Protein AF-A0A921B814-F1 (afdb_monomer)

Radius of gyration: 17.65 Å; Cα contacts (8 Å, |Δi|>4): 161; chains: 1; bounding box: 32×60×40 Å

Secondary structure (DSSP, 8-state):
-EETTEE---SS--------SPPSEEEEEEEE----SSSSPEEEEEEEEE-SSS-EEEEEEEEEE-STT-EEEEEEEEE-TT--EEEEE-----SHHHHTT----------

Sequence (111 aa):
MNVNGATISNPINQETITIRALQSGEYVVNLLHYQANYDKPLTVDVKVEKLNPEVELVYYGSHELKGVGDEKTAVRFSVDSKKNISDVNQIQKRLLTKALGRNSLIENKSD

Foldseek 3Di:
DDDPNDDDDDPVPDDDDDDPPDDFFKDWDKDAPAADPDQQWDKDWDWDWDPPPHTDTPDTDIDTARGHGGMFTPWMWGQHRVRDIDPTDRPDDDPPCVVVVNDPPDDPDDD

Solvent-accessible surface area (backbone atoms only — not comparable to full-atom values): 7401 Å² total; per-residue (Å²): 93,78,61,95,88,42,83,47,79,67,91,76,81,77,86,86,86,83,83,74,84,82,65,59,45,80,48,72,47,67,46,67,37,78,76,60,96,59,93,63,65,45,78,45,79,48,77,42,71,45,67,76,96,54,81,41,83,76,45,76,49,79,42,79,39,76,40,64,70,35,72,45,36,69,38,28,31,36,28,41,91,87,68,50,78,45,74,77,40,57,74,75,65,82,57,64,47,60,76,69,70,47,73,86,79,78,86,90,74,87,129

pLDDT: mean 83.92, std 17.03, range [38.66, 98.38]

Structure (mmCIF, N/CA/C/O backbone):
data_AF-A0A921B814-F1
#
_entry.id   AF-A0A921B814-F1
#
loop_
_atom_site.group_PDB
_atom_site.id
_atom_site.type_symbol
_atom_site.label_atom_id
_atom_site.label_alt_id
_atom_site.label_comp_id
_atom_site.label_asym_id
_atom_site.label_entity_id
_atom_site.label_seq_id
_atom_site.pdbx_PDB_ins_code
_atom_site.Cartn_x
_atom_site.Cartn_y
_atom_site.Cartn_z
_atom_site.occupancy
_atom_site.B_iso_or_equiv
_atom_site.auth_seq_id
_atom_site.auth_comp_id
_atom_site.auth_asym_id
_atom_site.auth_atom_id
_atom_site.pdbx_PDB_model_num
ATOM 1 N N . MET A 1 1 ? 7.721 15.249 -18.303 1.00 53.81 1 MET A N 1
ATOM 2 C CA . MET A 1 1 ? 6.559 16.152 -18.491 1.00 53.81 1 MET A CA 1
ATOM 3 C C . MET A 1 1 ? 6.975 17.263 -19.445 1.00 53.81 1 MET A C 1
ATOM 5 O O . MET A 1 1 ? 8.153 17.600 -19.453 1.00 53.81 1 MET A O 1
ATOM 9 N N . ASN A 1 2 ? 6.068 17.778 -20.277 1.00 50.53 2 ASN A N 1
ATOM 10 C CA . ASN A 1 2 ? 6.387 18.851 -21.222 1.00 50.53 2 ASN A CA 1
ATOM 11 C C . ASN A 1 2 ? 5.787 20.158 -20.691 1.00 50.53 2 ASN A C 1
ATOM 13 O O . ASN A 1 2 ? 4.570 20.263 -20.557 1.00 50.53 2 ASN A O 1
ATOM 17 N N . VAL A 1 3 ? 6.642 21.113 -20.332 1.00 61.00 3 VAL A N 1
ATOM 18 C CA . VAL A 1 3 ? 6.237 22.463 -19.923 1.00 61.00 3 VAL A CA 1
ATOM 19 C C . VAL A 1 3 ? 6.973 23.410 -20.857 1.00 61.00 3 VAL A C 1
ATOM 21 O O . VAL A 1 3 ? 8.201 23.416 -20.888 1.00 61.00 3 VAL A O 1
ATOM 24 N N . ASN A 1 4 ? 6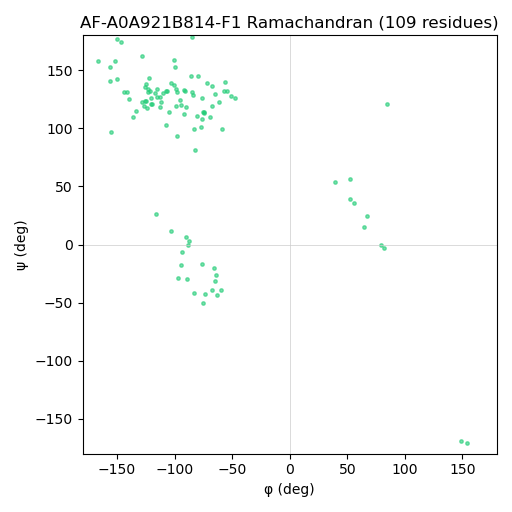.229 24.172 -21.658 1.00 63.34 4 ASN A N 1
ATOM 25 C CA . ASN A 1 4 ? 6.774 25.151 -22.605 1.00 63.34 4 ASN A CA 1
ATOM 26 C C . ASN A 1 4 ? 7.796 24.582 -23.620 1.00 63.34 4 ASN A C 1
ATOM 28 O O . ASN A 1 4 ? 8.756 25.259 -23.971 1.00 63.34 4 ASN A O 1
ATOM 32 N N . GLY A 1 5 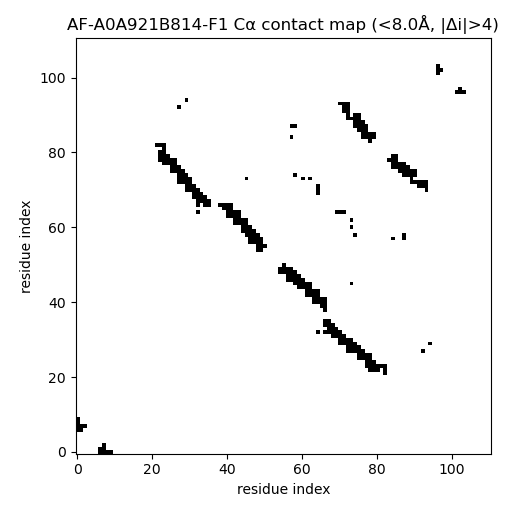? 7.615 23.342 -24.093 1.00 73.75 5 GLY A N 1
ATOM 33 C CA . GLY A 1 5 ? 8.469 22.736 -25.127 1.00 73.75 5 GLY A CA 1
ATOM 34 C C . GLY A 1 5 ? 9.783 22.133 -24.615 1.00 73.75 5 GLY A C 1
ATOM 35 O O . GLY A 1 5 ? 10.511 21.515 -25.391 1.00 73.75 5 GLY A O 1
ATOM 36 N N . ALA A 1 6 ? 10.076 22.259 -23.317 1.00 68.44 6 ALA A N 1
ATOM 37 C CA . ALA A 1 6 ? 11.215 21.617 -22.677 1.00 68.44 6 ALA A CA 1
ATOM 38 C C . ALA A 1 6 ? 10.781 20.319 -21.980 1.00 68.44 6 ALA A C 1
ATOM 40 O O . ALA A 1 6 ? 9.817 20.284 -21.205 1.00 68.44 6 ALA A O 1
ATOM 41 N N . THR A 1 7 ? 11.523 19.239 -22.233 1.00 64.06 7 THR A N 1
ATOM 42 C CA . THR A 1 7 ? 11.327 17.973 -21.521 1.00 64.06 7 THR A CA 1
ATOM 43 C C . THR A 1 7 ? 11.957 18.095 -20.141 1.00 64.06 7 THR A C 1
ATOM 45 O O . THR A 1 7 ? 13.171 17.985 -19.992 1.00 64.06 7 THR A O 1
ATOM 48 N N . ILE A 1 8 ? 11.127 18.328 -19.126 1.00 68.38 8 ILE A N 1
ATOM 49 C CA . ILE A 1 8 ? 11.567 18.337 -17.732 1.00 68.38 8 ILE A CA 1
ATOM 50 C C . ILE A 1 8 ? 11.423 16.911 -17.192 1.00 68.38 8 ILE A C 1
ATOM 52 O O . ILE A 1 8 ? 10.320 16.340 -17.169 1.00 68.38 8 ILE A O 1
ATOM 56 N N . SER A 1 9 ? 12.555 16.330 -16.791 1.00 67.38 9 SER A N 1
ATOM 57 C CA . SER A 1 9 ? 12.598 15.089 -16.017 1.00 67.38 9 SER A CA 1
ATOM 58 C C . SER A 1 9 ? 12.233 15.409 -14.571 1.00 67.38 9 SER A C 1
ATOM 60 O O . SER A 1 9 ? 12.822 16.315 -13.985 1.00 67.38 9 SER A O 1
ATOM 62 N N . ASN A 1 10 ? 11.243 14.714 -14.005 1.00 67.56 10 ASN A N 1
ATOM 63 C CA . ASN A 1 10 ? 10.898 14.872 -12.594 1.00 67.56 10 ASN A CA 1
ATOM 64 C C . ASN A 1 10 ? 11.890 14.052 -11.760 1.00 67.56 10 ASN A C 1
ATOM 66 O O . ASN A 1 10 ? 11.805 12.824 -11.804 1.00 67.56 10 ASN A O 1
ATOM 70 N N . PRO A 1 11 ? 12.793 14.684 -10.992 1.00 69.25 11 PRO A N 1
ATOM 71 C CA . PRO A 1 11 ? 13.803 13.953 -10.236 1.00 69.25 11 PRO A CA 1
ATOM 72 C C . PRO A 1 11 ? 13.210 13.075 -9.125 1.00 69.25 11 PRO A C 1
ATOM 74 O O . PRO A 1 11 ? 13.875 12.146 -8.685 1.00 69.25 11 PRO A O 1
ATOM 77 N N . ILE A 1 12 ? 11.979 13.350 -8.674 1.00 77.50 12 ILE A N 1
ATOM 78 C CA . ILE A 1 12 ? 11.364 12.658 -7.532 1.00 77.50 12 ILE A CA 1
ATOM 79 C C . ILE A 1 12 ? 10.592 11.399 -7.973 1.00 77.50 12 ILE A C 1
ATOM 81 O O . ILE A 1 12 ? 10.517 10.448 -7.209 1.00 77.50 12 ILE A O 1
ATOM 85 N N . ASN A 1 13 ? 10.038 11.380 -9.197 1.00 84.56 13 ASN A N 1
ATOM 86 C CA . ASN A 1 13 ? 9.222 10.279 -9.748 1.00 84.56 13 ASN A CA 1
ATOM 87 C C . ASN A 1 13 ? 8.262 9.632 -8.718 1.00 84.56 13 ASN A C 1
ATOM 89 O O . ASN A 1 13 ? 8.295 8.426 -8.490 1.00 84.56 13 ASN A O 1
ATOM 93 N N . GLN A 1 14 ? 7.433 10.457 -8.074 1.00 90.94 14 GLN A N 1
ATOM 94 C CA . GLN A 1 14 ? 6.550 10.063 -6.975 1.00 90.94 14 GLN A CA 1
ATOM 95 C C . GLN A 1 14 ? 5.088 10.378 -7.297 1.00 90.94 14 GLN A C 1
ATOM 97 O O . GLN A 1 14 ? 4.781 11.435 -7.853 1.00 90.94 14 GLN A O 1
ATOM 102 N N . GLU A 1 15 ? 4.193 9.490 -6.866 1.00 90.94 15 GLU A N 1
ATOM 103 C CA . GLU A 1 15 ? 2.750 9.713 -6.824 1.00 90.94 15 GLU A CA 1
ATOM 104 C C . GLU A 1 15 ? 2.263 9.664 -5.371 1.00 90.94 15 GLU A C 1
ATOM 106 O O . GLU A 1 15 ? 2.587 8.740 -4.625 1.00 90.94 15 GLU A O 1
ATOM 111 N N . THR A 1 16 ? 1.488 10.671 -4.963 1.00 93.12 16 THR A N 1
ATOM 112 C CA . THR A 1 16 ? 0.925 10.768 -3.610 1.00 93.12 16 THR A CA 1
ATOM 113 C C . THR A 1 16 ? -0.593 10.784 -3.703 1.00 93.12 16 THR A C 1
ATOM 115 O O . THR A 1 16 ? -1.170 11.683 -4.314 1.00 93.12 16 THR A O 1
ATOM 118 N N . ILE A 1 17 ? -1.241 9.809 -3.064 1.00 94.31 17 ILE A N 1
ATOM 119 C CA . ILE A 1 17 ? -2.699 9.653 -3.056 1.00 94.31 17 ILE A CA 1
ATOM 120 C C . ILE A 1 17 ? -3.219 9.910 -1.642 1.00 94.31 17 ILE A C 1
ATOM 122 O O . ILE A 1 17 ? -2.787 9.268 -0.687 1.00 94.31 17 ILE A O 1
ATOM 126 N N . THR A 1 18 ? -4.195 10.810 -1.518 1.00 93.81 18 THR A N 1
ATOM 127 C CA . THR A 1 18 ? -4.853 11.116 -0.241 1.00 93.81 18 THR A CA 1
ATOM 128 C C . THR A 1 18 ? -6.305 10.658 -0.276 1.00 93.81 18 THR A C 1
ATOM 130 O O . THR A 1 18 ? -7.108 11.179 -1.050 1.00 93.81 18 THR A O 1
ATOM 133 N N . ILE A 1 19 ? -6.668 9.727 0.607 1.00 91.75 19 ILE A N 1
ATOM 134 C CA . ILE A 1 19 ? -8.051 9.263 0.774 1.00 91.75 19 ILE A CA 1
ATOM 135 C C . ILE A 1 19 ? -8.709 10.070 1.896 1.00 91.75 19 ILE A C 1
ATOM 137 O O . ILE A 1 19 ? -8.264 10.045 3.043 1.00 91.75 19 ILE A O 1
ATOM 141 N N . ARG A 1 20 ? -9.791 10.787 1.573 1.00 90.12 20 ARG A N 1
ATOM 142 C CA . ARG A 1 20 ? -10.634 11.489 2.555 1.00 90.12 20 ARG A CA 1
ATOM 143 C C . ARG A 1 20 ? -11.887 10.674 2.857 1.00 90.12 20 ARG A C 1
ATOM 145 O O . ARG A 1 20 ? -12.344 9.917 2.009 1.00 90.12 20 ARG A O 1
ATOM 152 N N . ALA A 1 21 ? -12.439 10.858 4.058 1.00 89.50 21 ALA A N 1
ATOM 153 C CA . ALA A 1 21 ? -13.622 10.135 4.531 1.00 89.50 21 ALA A CA 1
ATOM 154 C C . ALA A 1 21 ? -13.474 8.604 4.406 1.00 89.50 21 ALA A C 1
ATOM 156 O O . ALA A 1 21 ? -14.288 7.943 3.761 1.00 89.50 21 ALA A O 1
ATOM 157 N N . LEU A 1 22 ? -12.419 8.060 5.031 1.00 90.75 22 LEU A N 1
ATOM 158 C CA . LEU A 1 22 ? -12.090 6.631 5.029 1.00 90.75 22 LEU A CA 1
ATOM 159 C C . LEU A 1 22 ? -13.335 5.787 5.349 1.00 90.75 22 LEU A C 1
ATOM 161 O O . LEU A 1 22 ? -13.992 6.026 6.362 1.00 90.75 22 LEU A O 1
ATOM 165 N N . GLN A 1 23 ? -13.672 4.819 4.501 1.00 94.69 23 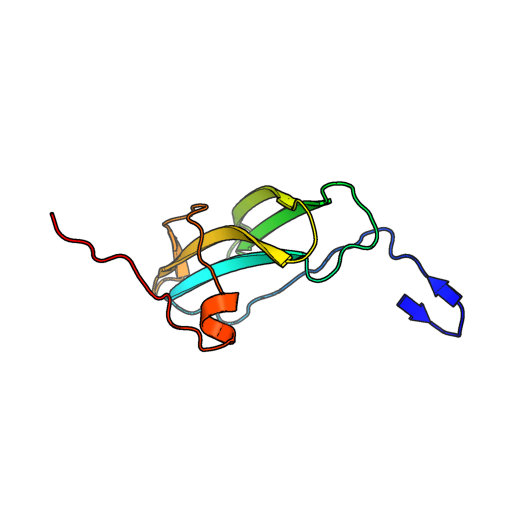GLN A N 1
ATOM 166 C CA . GLN A 1 23 ? -14.828 3.935 4.663 1.00 94.69 23 GLN A CA 1
ATOM 167 C C . GLN A 1 23 ? -14.388 2.586 5.223 1.00 94.69 23 GLN A C 1
ATOM 169 O O . GLN A 1 23 ? -13.216 2.234 5.162 1.00 94.69 23 GLN A O 1
ATOM 174 N N . SER A 1 24 ? -15.320 1.846 5.818 1.00 97.06 24 SER A N 1
ATOM 175 C CA . SER A 1 24 ? -15.040 0.463 6.201 1.00 97.06 24 SER A CA 1
ATOM 176 C C . SER A 1 24 ? -14.972 -0.412 4.954 1.00 97.06 24 SER A C 1
ATOM 178 O O . SER A 1 24 ? -15.818 -0.276 4.067 1.00 97.06 24 SER A O 1
ATOM 180 N N . GLY A 1 25 ? -14.019 -1.332 4.905 1.00 97.31 25 GLY A N 1
ATOM 181 C CA . GLY A 1 25 ? -13.857 -2.249 3.787 1.00 97.31 25 GLY A CA 1
ATOM 182 C C . GLY A 1 25 ? -12.407 -2.637 3.557 1.00 97.31 25 GLY A C 1
ATOM 183 O O . GLY A 1 25 ? -11.528 -2.376 4.375 1.00 97.31 25 GLY A O 1
ATOM 184 N N . GLU A 1 26 ? -12.175 -3.278 2.420 1.00 97.06 26 GLU A N 1
ATOM 185 C CA . GLU A 1 26 ? -10.849 -3.704 2.000 1.00 97.06 26 GLU A CA 1
ATOM 186 C C . GLU A 1 26 ? -10.178 -2.626 1.147 1.00 97.06 26 GLU A C 1
ATOM 188 O O . GLU A 1 26 ? -10.761 -2.125 0.183 1.00 97.06 26 GLU A O 1
ATOM 193 N N . TYR A 1 27 ? -8.923 -2.335 1.473 1.00 96.75 27 TYR A N 1
ATOM 194 C CA . TYR A 1 27 ? -8.057 -1.435 0.729 1.00 96.75 27 TYR A CA 1
ATOM 195 C C . TYR A 1 27 ? -6.880 -2.218 0.158 1.00 96.75 27 TYR A C 1
ATOM 197 O O . TYR A 1 27 ? -6.260 -3.037 0.839 1.00 96.75 27 TYR A O 1
ATOM 205 N N . VAL A 1 28 ? -6.582 -1.972 -1.116 1.00 97.12 28 VAL A N 1
ATOM 206 C CA . VAL A 1 28 ? -5.539 -2.678 -1.864 1.00 97.12 28 VAL A CA 1
ATOM 207 C C . VAL A 1 28 ? -4.717 -1.647 -2.616 1.00 97.12 28 VAL A C 1
ATOM 209 O O . VAL A 1 28 ? -5.226 -0.980 -3.515 1.00 97.12 28 VAL A O 1
ATOM 212 N N . VAL A 1 29 ? -3.444 -1.528 -2.253 1.00 97.00 29 VAL A N 1
ATOM 213 C CA . VAL A 1 29 ? -2.467 -0.752 -3.013 1.00 97.00 29 VAL A CA 1
ATOM 214 C C . VAL A 1 29 ? -1.798 -1.706 -3.985 1.00 97.00 29 VAL A C 1
ATOM 216 O O . VAL A 1 29 ? -1.097 -2.639 -3.587 1.00 97.00 29 VAL A O 1
ATOM 219 N N . ASN A 1 30 ? -2.056 -1.491 -5.268 1.00 96.56 30 ASN A N 1
ATOM 220 C CA . ASN A 1 30 ? -1.613 -2.368 -6.335 1.00 96.56 30 ASN A CA 1
ATOM 221 C C . ASN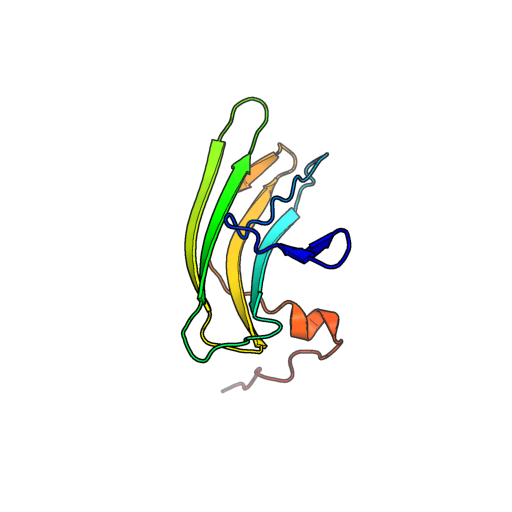 A 1 30 ? -0.755 -1.586 -7.321 1.00 96.56 30 ASN A C 1
ATOM 223 O O . ASN A 1 30 ? -1.131 -0.500 -7.755 1.00 96.56 30 ASN A O 1
ATOM 227 N N . LEU A 1 31 ? 0.389 -2.157 -7.663 1.00 95.06 31 LEU A N 1
ATOM 228 C CA . LEU A 1 31 ? 1.347 -1.598 -8.595 1.00 95.06 31 LEU A CA 1
ATOM 229 C C . LEU A 1 31 ? 1.150 -2.260 -9.951 1.00 95.06 31 LEU A C 1
ATOM 231 O O . LEU A 1 31 ? 1.058 -3.485 -10.037 1.00 95.06 31 LEU A O 1
ATOM 235 N N . LEU A 1 32 ? 1.113 -1.443 -10.998 1.00 93.06 32 LEU A N 1
ATOM 236 C CA . LEU A 1 32 ? 1.068 -1.902 -12.376 1.00 93.06 32 LEU A CA 1
ATOM 237 C C . LEU A 1 32 ? 2.196 -1.250 -13.160 1.00 93.06 32 LEU A C 1
ATOM 239 O O . LEU A 1 32 ? 2.217 -0.032 -13.342 1.00 93.06 32 LEU A O 1
ATOM 243 N N . HIS A 1 33 ? 3.089 -2.068 -13.701 1.00 90.94 33 HIS A N 1
ATOM 244 C CA . HIS A 1 33 ? 4.077 -1.600 -14.657 1.00 90.94 33 HIS A CA 1
ATOM 245 C C . HIS A 1 33 ? 3.442 -1.534 -16.053 1.00 90.94 33 HIS A C 1
ATOM 247 O O . HIS A 1 33 ? 3.567 -2.451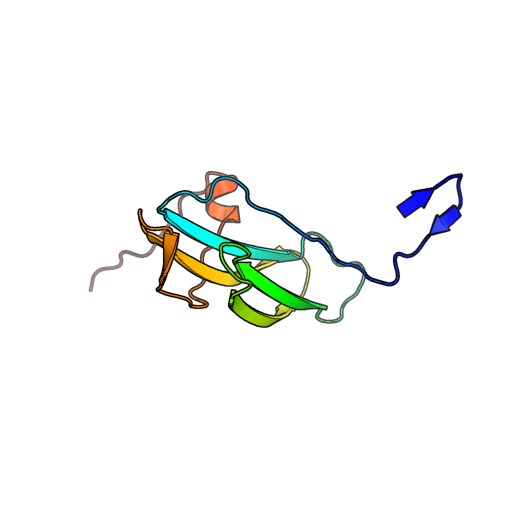 -16.859 1.00 90.94 33 HIS A O 1
ATOM 253 N N . TYR A 1 34 ? 2.707 -0.456 -16.334 1.00 85.69 34 TYR A N 1
ATOM 254 C CA . TYR A 1 34 ? 1.937 -0.337 -17.579 1.00 85.69 34 TYR A CA 1
ATOM 255 C C . TYR A 1 34 ? 2.817 -0.326 -18.836 1.00 85.69 34 TYR A C 1
ATOM 257 O O . TYR A 1 34 ? 2.506 -0.998 -19.813 1.00 85.69 34 TYR A O 1
ATOM 265 N N . GLN A 1 35 ? 3.923 0.416 -18.798 1.00 83.19 35 GLN A N 1
ATOM 266 C CA . GLN A 1 35 ? 4.877 0.523 -19.895 1.00 83.19 35 GLN A CA 1
ATOM 267 C C . GLN A 1 35 ? 6.286 0.636 -19.317 1.00 83.19 35 GLN A C 1
ATOM 269 O O . GLN A 1 35 ? 6.533 1.474 -18.452 1.00 83.19 35 GLN A O 1
ATOM 274 N N . ALA A 1 36 ? 7.200 -0.174 -19.840 1.00 78.06 36 ALA A N 1
ATOM 275 C CA . ALA A 1 36 ? 8.619 -0.124 -19.542 1.00 78.06 36 ALA A CA 1
ATOM 276 C C . ALA A 1 36 ? 9.330 0.471 -20.757 1.00 78.06 36 ALA A C 1
ATOM 278 O O . ALA A 1 36 ? 9.086 0.055 -21.889 1.00 78.06 36 ALA A O 1
ATOM 279 N N . ASN A 1 37 ? 10.209 1.440 -20.518 1.00 77.62 37 ASN A N 1
ATOM 280 C CA . ASN A 1 37 ? 11.094 1.993 -21.550 1.00 77.62 37 ASN A CA 1
ATOM 281 C C . ASN A 1 37 ? 12.530 1.458 -21.399 1.00 77.62 37 ASN A C 1
ATOM 283 O O . ASN A 1 37 ? 13.465 2.019 -21.964 1.00 77.62 37 ASN A O 1
ATOM 287 N N . TYR A 1 38 ? 12.714 0.432 -20.565 1.00 77.44 38 TYR A N 1
ATOM 288 C CA . TYR A 1 38 ? 13.997 -0.142 -20.180 1.00 77.44 38 TYR A CA 1
ATOM 289 C C . T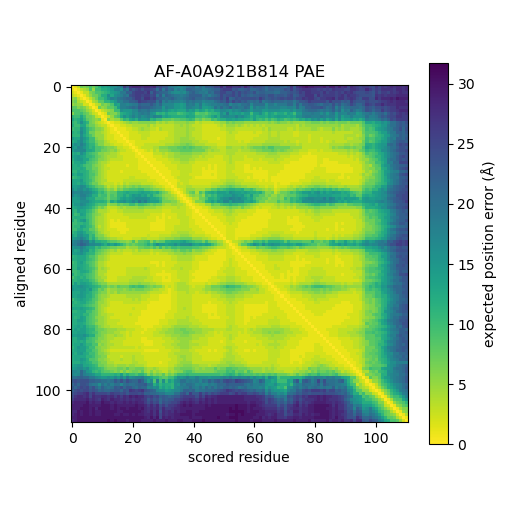YR A 1 38 ? 13.814 -1.597 -19.732 1.00 77.44 38 TYR A C 1
ATOM 291 O O . TYR A 1 38 ? 12.766 -1.958 -19.203 1.00 77.44 38 TYR A O 1
ATOM 299 N N . ASP A 1 39 ? 14.863 -2.405 -19.896 1.00 77.12 39 ASP A N 1
ATOM 300 C CA . ASP A 1 39 ? 14.838 -3.854 -19.623 1.00 77.12 39 ASP A CA 1
ATOM 301 C C . ASP A 1 39 ? 15.180 -4.223 -18.170 1.00 77.12 39 ASP A C 1
ATOM 303 O O . ASP A 1 39 ? 15.233 -5.395 -17.801 1.00 77.12 39 ASP A O 1
ATOM 307 N N . LYS A 1 40 ? 15.471 -3.225 -17.329 1.00 86.25 40 LYS A N 1
ATOM 308 C CA . LYS A 1 40 ? 15.830 -3.444 -15.924 1.00 86.25 40 LYS A CA 1
ATOM 309 C C . LYS A 1 40 ? 14.575 -3.532 -15.050 1.00 86.25 40 LYS A C 1
ATOM 311 O O . LYS A 1 40 ? 13.631 -2.778 -15.296 1.00 86.25 40 LYS A O 1
ATOM 316 N N . PRO A 1 41 ? 14.579 -4.367 -13.996 1.00 88.75 41 PRO A N 1
ATOM 317 C CA . PRO A 1 41 ? 13.532 -4.323 -12.988 1.00 88.75 41 PRO A CA 1
ATOM 318 C C . PRO A 1 41 ? 13.412 -2.923 -12.370 1.00 88.75 41 PRO A C 1
ATOM 320 O O . PRO A 1 41 ? 14.416 -2.248 -12.129 1.00 88.75 41 PRO A O 1
ATOM 323 N N . LEU A 1 42 ? 12.176 -2.489 -12.134 1.00 90.69 42 LEU A N 1
ATOM 324 C CA . LEU A 1 42 ? 11.853 -1.212 -11.511 1.00 90.69 42 LEU A CA 1
ATOM 325 C C . LEU A 1 42 ? 11.552 -1.431 -10.030 1.00 90.69 42 LEU A C 1
ATOM 327 O O . LEU A 1 42 ? 10.587 -2.112 -9.687 1.00 90.69 42 LEU A O 1
ATOM 331 N N . THR A 1 43 ? 12.342 -0.811 -9.161 1.00 93.88 43 THR A N 1
ATOM 332 C CA . THR A 1 43 ? 12.064 -0.760 -7.723 1.00 93.88 43 THR A CA 1
ATOM 333 C C . THR A 1 43 ? 11.107 0.388 -7.412 1.00 93.88 43 THR A C 1
ATOM 335 O O . THR A 1 43 ? 11.352 1.525 -7.813 1.00 93.88 43 THR A O 1
ATOM 338 N N . VAL A 1 44 ? 10.026 0.091 -6.690 1.00 94.69 44 VAL A N 1
ATOM 339 C CA . VAL A 1 44 ? 9.008 1.052 -6.250 1.00 94.69 44 VAL A CA 1
ATOM 340 C C . VAL A 1 44 ? 8.846 0.961 -4.739 1.00 94.69 44 VAL A C 1
ATOM 342 O O . VAL A 1 44 ? 8.515 -0.102 -4.211 1.00 94.69 44 VAL A O 1
ATOM 345 N N . ASP A 1 45 ? 9.023 2.085 -4.055 1.00 97.38 45 ASP A N 1
ATOM 346 C CA . ASP A 1 45 ? 8.759 2.189 -2.624 1.00 97.38 45 ASP A CA 1
ATOM 347 C C . ASP A 1 45 ? 7.315 2.636 -2.383 1.00 97.38 45 ASP A C 1
ATOM 349 O O . ASP A 1 45 ? 6.826 3.594 -2.984 1.00 97.38 45 ASP A O 1
ATOM 353 N N . VAL A 1 46 ? 6.623 1.936 -1.487 1.00 97.94 46 VAL A N 1
ATOM 354 C CA . VAL A 1 46 ? 5.235 2.213 -1.116 1.00 97.94 46 VAL A CA 1
ATOM 355 C C . VAL A 1 46 ? 5.174 2.513 0.370 1.00 97.94 46 VAL A C 1
ATOM 357 O O . VAL A 1 46 ? 5.596 1.707 1.199 1.00 97.94 46 VAL A O 1
ATOM 360 N N . LYS A 1 47 ? 4.594 3.668 0.702 1.00 97.94 47 LYS A N 1
ATOM 361 C CA . LYS A 1 47 ? 4.329 4.097 2.073 1.00 97.94 47 LYS A CA 1
ATOM 362 C C . LYS A 1 47 ? 2.842 4.376 2.250 1.00 97.94 47 LYS A C 1
ATOM 364 O O . LYS A 1 47 ? 2.254 5.102 1.452 1.00 97.94 47 LYS A O 1
ATOM 369 N N . VAL A 1 48 ? 2.252 3.826 3.306 1.00 97.62 48 VAL A N 1
ATOM 370 C CA . VAL A 1 48 ? 0.870 4.100 3.708 1.00 97.62 48 VAL A CA 1
ATOM 371 C C . VAL A 1 48 ? 0.881 4.663 5.120 1.00 97.62 48 VAL A C 1
ATOM 373 O O . VAL A 1 48 ? 1.345 4.012 6.055 1.00 97.62 48 VAL A O 1
ATOM 376 N N . GLU A 1 49 ? 0.351 5.872 5.261 1.00 96.56 49 GLU A N 1
ATOM 377 C CA . GLU A 1 49 ? 0.228 6.578 6.533 1.00 96.56 49 GLU A CA 1
ATOM 378 C C . GLU A 1 49 ? -1.240 6.925 6.774 1.00 96.56 49 GLU A C 1
ATOM 380 O O . GLU A 1 49 ? -1.940 7.422 5.886 1.00 96.56 49 GLU A O 1
ATOM 385 N N . LYS A 1 50 ? -1.715 6.671 7.990 1.00 94.12 50 LYS A N 1
ATOM 386 C CA . LYS A 1 50 ? -3.006 7.155 8.470 1.00 94.12 50 LYS A CA 1
ATOM 387 C C . LYS A 1 50 ? -2.750 8.445 9.239 1.00 94.12 50 LYS A C 1
ATOM 389 O O . LYS A 1 50 ? -1.940 8.452 10.147 1.00 94.12 50 LYS A O 1
ATOM 394 N N . LEU A 1 51 ? -3.406 9.538 8.852 1.00 90.50 51 LEU A N 1
ATOM 395 C CA . LEU A 1 51 ? -3.046 10.885 9.326 1.00 90.50 51 LEU A CA 1
ATOM 396 C C . LEU A 1 51 ? -3.833 11.381 10.554 1.00 90.50 51 LEU A C 1
ATOM 398 O O . LEU A 1 51 ? -3.407 12.349 11.172 1.00 90.50 51 LEU A O 1
ATOM 402 N N . ASN A 1 52 ? -4.982 10.776 10.886 1.00 82.50 52 ASN A N 1
ATOM 403 C CA . ASN A 1 52 ? -5.883 11.264 11.940 1.00 82.50 52 ASN A CA 1
ATOM 404 C C . ASN A 1 52 ? -6.173 10.177 12.994 1.00 82.50 52 ASN A C 1
ATOM 406 O O . ASN A 1 52 ? -6.516 9.053 12.603 1.00 82.50 52 ASN A O 1
ATOM 410 N N . PRO A 1 53 ? -6.184 10.511 14.303 1.00 79.56 53 PRO A N 1
ATOM 411 C CA . PRO A 1 53 ? -5.846 11.814 14.906 1.00 79.56 53 PRO A CA 1
ATOM 412 C C . PRO A 1 53 ? -4.335 12.106 14.978 1.00 79.56 53 PRO A C 1
ATOM 414 O O . PRO A 1 53 ? -3.957 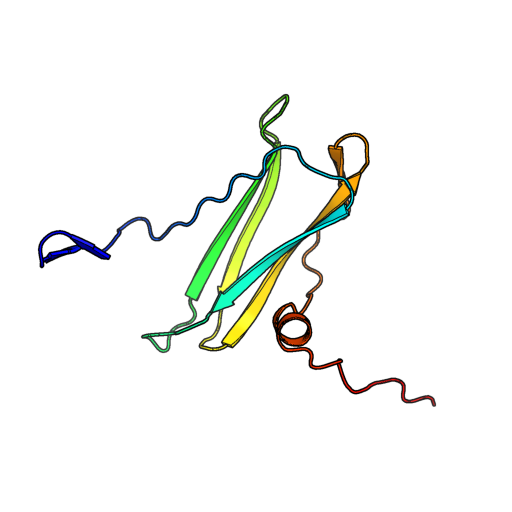13.261 15.135 1.00 79.56 53 PRO A O 1
ATOM 417 N N . GLU A 1 54 ? -3.492 11.086 14.827 1.00 89.56 54 GLU A N 1
ATOM 418 C CA . GLU A 1 54 ? -2.031 11.188 14.746 1.00 89.56 54 GLU A CA 1
ATOM 419 C C . GLU A 1 54 ? -1.532 10.442 13.503 1.00 89.56 54 GLU A C 1
ATOM 421 O O . GLU A 1 54 ? -2.260 9.619 12.939 1.00 89.56 54 GLU A O 1
ATOM 426 N N . VAL A 1 55 ? -0.297 10.734 13.078 1.00 92.50 55 VAL A N 1
ATOM 427 C CA . VAL A 1 55 ? 0.336 10.034 11.956 1.00 92.50 55 VAL A CA 1
ATOM 428 C C . VAL A 1 55 ? 0.774 8.642 12.407 1.00 92.50 55 VAL A C 1
ATOM 430 O O . VAL A 1 55 ? 1.699 8.492 13.200 1.00 92.50 55 VAL A O 1
ATOM 433 N N . GLU A 1 56 ? 0.131 7.622 11.855 1.00 94.00 56 GLU A N 1
ATOM 434 C CA . GLU A 1 56 ? 0.423 6.209 12.072 1.00 94.00 56 GLU A CA 1
ATOM 435 C C . GLU A 1 56 ? 0.974 5.602 10.775 1.00 94.00 56 GLU A C 1
ATOM 437 O O . GLU A 1 56 ? 0.322 5.648 9.725 1.00 94.00 56 GLU A O 1
ATOM 442 N N . LEU A 1 57 ? 2.179 5.023 10.834 1.00 96.31 57 LEU A N 1
ATOM 443 C CA . LEU A 1 57 ? 2.751 4.273 9.718 1.00 96.31 57 LEU A CA 1
ATOM 444 C C . LEU A 1 57 ? 2.083 2.898 9.640 1.00 96.31 57 LEU A C 1
ATOM 446 O O . LEU A 1 57 ? 2.344 2.021 10.457 1.00 96.31 57 LEU A O 1
ATOM 450 N N . VAL A 1 58 ? 1.249 2.708 8.624 1.00 96.25 58 VAL A N 1
ATOM 451 C CA . VAL A 1 58 ? 0.522 1.454 8.394 1.00 96.25 58 VAL A CA 1
ATOM 452 C C . VAL A 1 58 ? 1.404 0.452 7.661 1.00 96.25 58 VAL A C 1
ATOM 454 O O . VAL A 1 58 ? 1.386 -0.743 7.950 1.00 96.25 58 VAL A O 1
ATOM 457 N N . TYR A 1 59 ? 2.155 0.936 6.672 1.00 98.06 59 TYR A N 1
ATOM 458 C CA . TYR A 1 59 ? 2.984 0.097 5.823 1.00 98.06 59 TYR A CA 1
ATOM 459 C C . TYR A 1 59 ? 4.129 0.894 5.201 1.00 98.06 59 TYR A C 1
ATOM 461 O O . TYR A 1 59 ? 3.937 2.026 4.753 1.00 98.06 59 TYR A O 1
ATOM 469 N N . TYR A 1 60 ? 5.298 0.267 5.118 1.00 98.00 60 TYR A N 1
ATOM 470 C CA . TYR A 1 60 ? 6.412 0.715 4.294 1.00 98.00 60 TYR A CA 1
ATOM 471 C C . TYR A 1 60 ? 7.088 -0.503 3.670 1.00 98.00 60 TYR A C 1
ATOM 473 O O . TYR A 1 60 ? 7.404 -1.463 4.376 1.00 98.00 60 TYR A O 1
ATOM 481 N N . GLY A 1 61 ? 7.327 -0.472 2.364 1.00 97.50 61 GLY A N 1
ATOM 482 C CA . GLY A 1 61 ? 8.038 -1.551 1.694 1.00 97.50 61 GLY A CA 1
ATOM 483 C C . GLY A 1 61 ? 8.492 -1.207 0.289 1.00 97.50 61 GLY A C 1
ATOM 484 O O . GLY A 1 61 ? 7.950 -0.314 -0.358 1.00 97.50 61 GLY A O 1
ATOM 485 N N . SER A 1 62 ? 9.505 -1.945 -0.158 1.00 97.50 62 SER A N 1
ATOM 486 C CA . SER A 1 62 ? 10.094 -1.820 -1.486 1.00 97.50 62 SER A CA 1
ATOM 487 C C . SER A 1 62 ? 9.693 -3.011 -2.348 1.00 97.50 62 SER A C 1
ATOM 489 O O . SER A 1 62 ? 9.766 -4.167 -1.913 1.00 97.50 62 SER A O 1
ATOM 491 N N . HIS A 1 63 ? 9.245 -2.740 -3.569 1.00 96.50 63 HIS A N 1
ATOM 492 C CA . HIS A 1 63 ? 8.703 -3.738 -4.477 1.00 96.50 63 HIS A CA 1
ATOM 493 C C . HIS A 1 63 ? 9.381 -3.651 -5.835 1.00 96.50 63 HIS A C 1
ATOM 495 O O . HIS A 1 63 ? 9.317 -2.636 -6.517 1.00 96.50 63 HIS A O 1
ATOM 501 N N . GLU A 1 64 ? 9.973 -4.760 -6.258 1.00 95.06 64 GLU A N 1
ATOM 502 C CA . GLU A 1 64 ? 10.496 -4.893 -7.612 1.00 95.06 64 GLU A CA 1
ATOM 503 C C . GLU A 1 64 ? 9.387 -5.326 -8.585 1.00 95.06 64 GLU A C 1
ATOM 505 O O . GLU A 1 64 ? 8.660 -6.291 -8.296 1.00 95.06 64 GLU A O 1
ATOM 510 N N . LEU A 1 65 ? 9.288 -4.613 -9.712 1.00 93.69 65 LEU A N 1
ATOM 511 C CA . LEU A 1 65 ? 8.465 -4.911 -10.886 1.00 93.69 65 LEU A CA 1
ATOM 512 C C . LEU A 1 65 ? 9.374 -5.320 -12.049 1.00 93.69 65 LEU A C 1
ATOM 514 O O . LEU A 1 65 ? 10.332 -4.620 -12.374 1.00 93.69 65 LEU A O 1
ATOM 518 N N . LYS A 1 66 ? 9.071 -6.440 -12.703 1.00 91.31 66 LYS A N 1
ATOM 519 C CA . LYS A 1 66 ? 10.002 -7.113 -13.627 1.00 91.31 66 LYS A CA 1
ATOM 520 C C . LYS A 1 66 ? 9.849 -6.731 -15.097 1.00 91.31 66 LYS A C 1
ATOM 522 O O . LYS A 1 66 ? 10.655 -7.162 -15.912 1.00 91.31 66 LYS A O 1
ATOM 527 N N . GLY A 1 67 ? 8.839 -5.941 -15.448 1.00 87.31 67 GLY A N 1
ATOM 528 C CA . GLY A 1 67 ? 8.640 -5.479 -16.822 1.00 87.31 67 GLY A CA 1
ATOM 529 C C . GLY A 1 67 ? 7.187 -5.147 -17.134 1.00 87.31 67 GLY A C 1
ATOM 530 O O . GLY A 1 67 ? 6.349 -5.112 -16.237 1.00 87.31 67 GLY A O 1
ATOM 531 N N . VAL A 1 68 ? 6.905 -4.900 -18.415 1.00 88.62 68 VAL A N 1
ATOM 532 C CA . VAL A 1 68 ? 5.576 -4.515 -18.914 1.00 88.62 68 VAL A CA 1
ATOM 533 C C . VAL A 1 68 ? 4.507 -5.524 -18.499 1.00 88.62 68 VAL A C 1
ATOM 535 O O . VAL A 1 68 ? 4.659 -6.727 -18.701 1.00 88.62 68 VAL A O 1
ATOM 538 N N . GLY A 1 69 ? 3.397 -5.018 -17.966 1.00 87.50 69 GLY A N 1
ATOM 539 C CA . GLY A 1 69 ? 2.243 -5.811 -17.552 1.00 87.50 69 GLY A CA 1
ATOM 540 C C . GLY A 1 69 ? 2.400 -6.499 -16.198 1.00 87.50 69 GLY A C 1
ATOM 541 O O . GLY A 1 69 ? 1.460 -7.168 -15.770 1.00 87.50 69 GLY A O 1
ATOM 542 N N . ASP A 1 70 ? 3.541 -6.339 -15.519 1.00 90.62 70 ASP A N 1
ATOM 543 C CA . ASP A 1 70 ? 3.714 -6.866 -14.169 1.00 90.62 70 ASP A CA 1
ATOM 544 C C . ASP A 1 70 ? 2.760 -6.156 -13.201 1.00 90.62 70 ASP A C 1
ATOM 546 O O . ASP A 1 70 ? 2.667 -4.923 -13.170 1.00 90.62 70 ASP A O 1
ATOM 550 N N . GLU A 1 71 ? 2.033 -6.960 -12.435 1.00 93.50 71 GLU A N 1
ATOM 551 C CA . GLU A 1 71 ? 1.018 -6.523 -11.487 1.00 93.50 71 GLU A CA 1
ATOM 552 C C . GLU A 1 71 ? 1.363 -7.101 -10.119 1.00 93.50 71 GLU A C 1
ATOM 554 O O . GLU A 1 71 ? 1.479 -8.319 -9.958 1.00 93.50 71 GLU A O 1
ATOM 559 N N . LYS A 1 72 ? 1.499 -6.225 -9.122 1.00 95.50 72 LYS A N 1
ATOM 560 C CA . LYS A 1 72 ? 1.903 -6.622 -7.776 1.00 95.50 72 LYS A CA 1
ATOM 561 C C . LYS A 1 72 ? 1.120 -5.869 -6.721 1.00 95.50 72 LYS A C 1
ATOM 563 O O . LYS A 1 72 ? 1.150 -4.642 -6.659 1.00 95.50 72 LYS A O 1
ATOM 568 N N . THR A 1 73 ? 0.479 -6.609 -5.826 1.00 97.50 73 THR A N 1
ATOM 569 C CA . THR A 1 73 ? -0.130 -6.017 -4.635 1.00 97.50 73 THR A CA 1
ATOM 570 C C . THR A 1 73 ? 0.975 -5.672 -3.642 1.00 97.50 73 THR A C 1
ATOM 572 O O . THR A 1 73 ? 1.659 -6.570 -3.145 1.00 97.50 73 THR A O 1
ATOM 575 N N . ALA A 1 74 ? 1.159 -4.377 -3.384 1.00 97.81 74 ALA A N 1
ATOM 576 C CA . ALA A 1 74 ? 2.155 -3.861 -2.452 1.00 97.81 74 ALA A CA 1
ATOM 577 C C . ALA A 1 74 ? 1.712 -4.070 -1.003 1.00 97.81 74 ALA A C 1
ATOM 579 O O . ALA A 1 74 ? 2.441 -4.640 -0.194 1.00 97.81 74 ALA A O 1
ATOM 580 N N . VAL A 1 75 ? 0.477 -3.666 -0.702 1.00 98.38 75 VAL A N 1
ATOM 581 C CA . VAL A 1 75 ? -0.156 -3.897 0.594 1.00 98.38 75 VAL A CA 1
ATOM 582 C C . VAL A 1 75 ? -1.667 -4.011 0.439 1.00 98.38 75 VAL A C 1
ATOM 584 O O . VAL A 1 75 ? -2.295 -3.311 -0.359 1.00 98.38 75 VAL A O 1
ATOM 587 N N . ARG A 1 76 ? -2.249 -4.907 1.226 1.00 98.12 76 ARG A N 1
ATOM 588 C CA . ARG A 1 76 ? -3.682 -5.101 1.404 1.00 98.12 76 ARG A CA 1
ATOM 589 C C . ARG A 1 76 ? -3.992 -5.017 2.890 1.00 98.12 76 ARG A C 1
ATOM 591 O O . ARG A 1 76 ? -3.260 -5.587 3.693 1.00 98.12 76 ARG A O 1
ATOM 598 N N . PHE A 1 77 ? -5.052 -4.302 3.240 1.00 97.75 77 PHE A N 1
ATOM 599 C CA . PHE A 1 77 ? -5.479 -4.135 4.626 1.00 97.75 77 PHE A CA 1
ATOM 600 C C . PHE A 1 77 ? -6.989 -3.910 4.723 1.00 97.75 77 PHE A C 1
ATOM 602 O O . PHE A 1 77 ? -7.644 -3.484 3.766 1.00 97.75 77 PHE A O 1
ATOM 609 N N . SER A 1 78 ? -7.534 -4.200 5.897 1.00 97.94 78 SER A N 1
ATOM 610 C CA . SER A 1 78 ? -8.943 -4.028 6.237 1.00 97.94 78 SER A CA 1
ATOM 611 C C . SER A 1 78 ? -9.120 -2.784 7.101 1.00 97.94 78 SER A C 1
ATOM 613 O O . SER A 1 78 ? -8.334 -2.541 8.017 1.00 97.94 78 SER A O 1
ATOM 615 N N . VAL A 1 79 ? -10.177 -2.018 6.841 1.00 96.88 79 VAL A N 1
ATOM 616 C CA . VAL A 1 79 ? -10.608 -0.894 7.678 1.00 96.88 79 VAL A CA 1
ATOM 617 C C . VAL A 1 79 ? -11.972 -1.213 8.279 1.00 96.88 79 VAL A C 1
ATOM 619 O O . VAL A 1 79 ? -12.919 -1.518 7.551 1.00 96.88 79 VAL A O 1
ATOM 622 N N . ASP A 1 80 ? -12.096 -1.112 9.601 1.00 96.25 80 ASP A N 1
ATOM 623 C CA . ASP A 1 80 ? -13.365 -1.336 10.300 1.00 96.25 80 ASP A CA 1
ATOM 624 C C . ASP A 1 80 ? -14.258 -0.071 10.350 1.00 96.25 80 ASP A C 1
ATOM 626 O O . ASP A 1 80 ? -13.911 1.014 9.868 1.00 96.25 80 ASP A O 1
ATOM 630 N N . SER A 1 81 ? -15.452 -0.186 10.942 1.00 95.19 81 SER A N 1
ATOM 631 C CA . SER A 1 81 ? -16.369 0.955 11.103 1.00 95.19 81 SER A CA 1
ATOM 632 C C . SER A 1 81 ? -15.809 2.064 12.004 1.00 95.19 81 SER A C 1
ATOM 634 O O . SER A 1 81 ? -16.162 3.232 11.825 1.00 95.19 81 SER A O 1
ATOM 636 N N . LYS A 1 82 ? -14.905 1.715 12.926 1.00 94.06 82 LYS A N 1
ATOM 637 C CA . LYS A 1 82 ? -14.210 2.615 13.857 1.00 94.06 82 LYS A CA 1
ATOM 638 C C . LYS A 1 82 ? -12.920 3.206 13.268 1.00 94.06 82 LYS A C 1
ATOM 640 O O . LYS A 1 82 ? -12.253 3.979 13.946 1.00 94.06 82 LYS A O 1
ATOM 645 N N . LYS A 1 83 ? -12.602 2.909 12.001 1.00 92.81 83 LYS A N 1
ATOM 646 C CA . LYS A 1 83 ? -11.398 3.359 11.275 1.00 92.81 83 LYS A CA 1
ATOM 647 C C . LYS A 1 83 ? -10.092 2.775 11.818 1.00 92.81 83 LYS A C 1
ATOM 649 O O . LYS A 1 83 ? -9.022 3.358 11.617 1.00 92.81 83 LYS A O 1
ATOM 654 N N . ASN A 1 84 ? -10.162 1.625 12.478 1.00 93.69 84 ASN A N 1
ATOM 655 C CA . ASN A 1 84 ? -8.981 0.839 12.805 1.00 93.69 84 ASN A CA 1
ATOM 656 C C . ASN A 1 84 ? -8.543 0.045 11.581 1.00 93.69 84 ASN A C 1
ATOM 658 O O . ASN A 1 84 ? -9.377 -0.411 10.794 1.00 93.69 84 ASN A O 1
ATOM 662 N N . ILE A 1 85 ? -7.230 -0.106 11.444 1.00 95.75 85 ILE A N 1
ATOM 663 C CA . ILE A 1 85 ? -6.616 -0.878 10.372 1.00 95.75 85 ILE A CA 1
ATOM 664 C C . ILE A 1 85 ? -6.222 -2.245 10.926 1.00 95.75 85 ILE A C 1
ATOM 666 O O . ILE A 1 85 ? -5.723 -2.357 12.042 1.00 95.75 85 ILE A O 1
ATOM 670 N N . SER A 1 86 ? -6.479 -3.289 10.149 1.00 97.25 86 SER A N 1
ATOM 671 C CA . SER A 1 86 ? -6.164 -4.678 10.486 1.00 97.25 86 SER A CA 1
ATOM 672 C C . SER A 1 86 ? -5.812 -5.462 9.222 1.00 97.25 86 SER A C 1
ATOM 674 O O . SER A 1 86 ? -5.886 -4.928 8.113 1.00 97.25 86 SER A O 1
ATOM 676 N N . ASP A 1 87 ? -5.392 -6.717 9.387 1.00 97.38 87 ASP A N 1
ATOM 677 C CA . ASP A 1 87 ? -5.045 -7.625 8.290 1.00 97.38 87 ASP A CA 1
ATOM 678 C C . ASP A 1 87 ? -4.035 -7.039 7.292 1.00 97.38 87 ASP A C 1
ATOM 680 O O . ASP A 1 87 ? -4.162 -7.246 6.089 1.0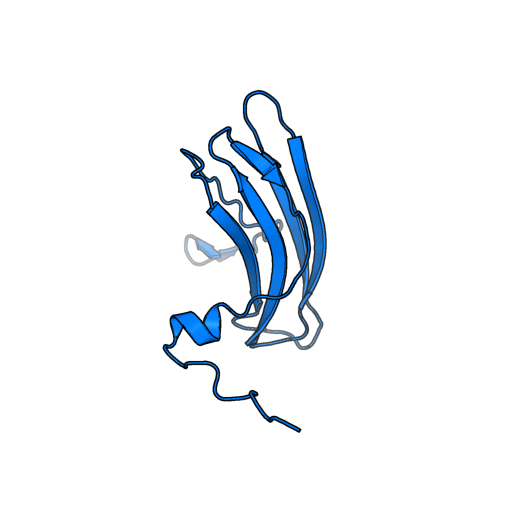0 97.38 87 ASP A O 1
ATOM 684 N N . VAL A 1 88 ? -3.030 -6.295 7.762 1.00 97.94 88 VAL A N 1
ATOM 685 C CA . VAL A 1 88 ? -1.998 -5.719 6.886 1.00 97.94 88 VAL A CA 1
ATOM 686 C C . VAL A 1 88 ? -1.118 -6.844 6.339 1.00 97.94 88 VAL A C 1
ATOM 688 O O . VAL A 1 88 ? -0.364 -7.478 7.075 1.00 97.94 88 VAL A O 1
ATOM 691 N N . ASN A 1 89 ? -1.232 -7.125 5.043 1.00 97.56 89 ASN A N 1
ATOM 692 C CA . ASN A 1 89 ? -0.530 -8.224 4.386 1.00 97.56 89 ASN A CA 1
ATOM 693 C C . ASN A 1 89 ? -0.225 -7.913 2.912 1.00 97.56 89 ASN A C 1
ATOM 695 O O . ASN A 1 89 ? -0.609 -6.877 2.377 1.00 97.56 89 ASN A O 1
ATOM 699 N N . GLN A 1 90 ? 0.471 -8.833 2.245 1.00 97.06 90 GLN A N 1
ATOM 700 C CA . GLN A 1 90 ? 0.855 -8.728 0.831 1.00 97.06 90 GLN A CA 1
ATOM 701 C C . GLN A 1 90 ? 0.197 -9.818 -0.029 1.00 97.06 90 GLN A C 1
ATOM 703 O O . GLN A 1 90 ? 0.743 -10.231 -1.056 1.00 97.06 90 GLN A O 1
ATOM 708 N N . ILE A 1 91 ? -0.959 -10.339 0.400 1.00 96.81 91 ILE A N 1
ATOM 709 C CA . ILE A 1 91 ? -1.699 -11.345 -0.365 1.00 96.81 91 ILE A CA 1
ATOM 710 C C . ILE A 1 91 ? -2.097 -10.726 -1.702 1.00 96.81 91 ILE A C 1
ATOM 712 O O . ILE A 1 91 ? -2.775 -9.699 -1.756 1.00 96.81 91 ILE A O 1
ATOM 716 N N . GLN A 1 92 ? -1.672 -11.378 -2.781 1.00 94.75 92 GLN A N 1
ATOM 717 C CA . GLN A 1 92 ? -1.839 -10.871 -4.134 1.00 94.75 92 GLN A CA 1
ATOM 718 C C . GLN A 1 92 ? -3.314 -10.857 -4.547 1.00 94.75 92 GLN A C 1
ATOM 720 O O . GLN A 1 92 ? -4.045 -11.829 -4.341 1.00 94.75 92 GLN A O 1
ATOM 725 N N . LYS A 1 93 ? -3.748 -9.764 -5.182 1.00 91.88 93 LYS A N 1
ATOM 726 C CA . LYS A 1 93 ? -5.087 -9.624 -5.756 1.00 91.88 93 LYS A CA 1
ATOM 727 C C . LYS A 1 93 ? -4.995 -8.990 -7.137 1.00 91.88 93 LYS A C 1
ATOM 729 O O . LYS A 1 93 ? -4.754 -7.797 -7.257 1.00 91.88 93 LYS A O 1
ATOM 734 N N . ARG A 1 94 ? -5.263 -9.783 -8.178 1.00 87.06 94 ARG A N 1
ATOM 735 C CA . ARG A 1 94 ? -5.338 -9.276 -9.556 1.00 87.06 94 ARG A CA 1
ATOM 736 C C . ARG A 1 94 ? -6.544 -8.352 -9.715 1.00 87.06 94 ARG A C 1
ATOM 738 O O . ARG A 1 94 ? -7.689 -8.782 -9.537 1.00 87.06 94 ARG A O 1
ATOM 745 N N . LEU A 1 95 ? -6.292 -7.098 -10.066 1.00 85.12 95 LEU A N 1
ATOM 746 C CA . LEU A 1 95 ? -7.307 -6.081 -10.330 1.00 85.12 95 LEU A CA 1
ATOM 747 C C . LEU A 1 95 ? -7.596 -5.960 -11.829 1.00 85.12 95 LEU A C 1
ATOM 749 O O . LEU A 1 95 ? -8.739 -5.697 -12.206 1.00 85.12 95 LEU A O 1
ATOM 753 N N . LEU A 1 96 ? -6.618 -6.251 -12.691 1.00 76.38 96 LEU A N 1
ATOM 754 C CA . LEU A 1 96 ? -6.779 -6.149 -14.147 1.00 76.38 96 LEU A CA 1
ATOM 755 C C . LEU A 1 96 ? -7.754 -7.174 -14.731 1.00 76.38 96 LEU A C 1
ATOM 757 O O . LEU A 1 96 ? -8.563 -6.843 -15.596 1.00 76.38 96 LEU A O 1
ATOM 761 N N . THR A 1 97 ? -7.739 -8.406 -14.222 1.00 63.28 97 THR A N 1
ATOM 762 C CA . THR A 1 97 ? -8.684 -9.458 -14.627 1.00 63.28 97 THR A CA 1
ATOM 763 C C . THR A 1 97 ? -10.135 -9.036 -14.357 1.00 63.28 97 THR A C 1
ATOM 765 O O . THR A 1 97 ? -11.008 -9.234 -15.200 1.00 63.28 97 THR A O 1
ATOM 768 N N . LYS A 1 98 ? -10.379 -8.358 -13.226 1.00 57.31 98 LYS A N 1
ATOM 769 C CA . LYS A 1 98 ? -11.701 -7.833 -12.856 1.00 57.31 98 LYS A CA 1
ATOM 770 C C . LYS A 1 98 ? -12.096 -6.602 -13.676 1.00 57.31 98 LYS A C 1
ATOM 772 O O . LYS A 1 98 ? -13.235 -6.527 -14.120 1.00 57.31 98 LYS A O 1
ATOM 777 N N . ALA A 1 99 ? -11.166 -5.672 -13.906 1.00 58.38 99 ALA A N 1
ATOM 778 C CA . ALA A 1 99 ? -11.420 -4.451 -14.676 1.00 58.38 99 ALA A CA 1
ATOM 779 C C . ALA A 1 99 ? -11.750 -4.730 -16.155 1.00 58.38 99 ALA A C 1
ATOM 781 O O . ALA A 1 99 ? -12.535 -4.006 -16.757 1.00 58.38 99 ALA A O 1
ATOM 782 N N . LEU A 1 100 ? -11.191 -5.804 -16.726 1.00 65.31 100 LEU A N 1
ATOM 783 C CA . LEU A 1 100 ? -11.439 -6.232 -18.108 1.00 65.31 100 LEU A CA 1
ATOM 784 C C . LEU A 1 100 ? -12.615 -7.217 -18.253 1.00 65.31 100 LEU A C 1
ATOM 786 O O . LEU A 1 100 ? -12.811 -7.768 -19.335 1.00 65.31 100 LEU A O 1
ATOM 790 N N . GLY A 1 101 ? -13.371 -7.492 -17.181 1.00 50.66 101 GLY A N 1
ATOM 791 C CA . GLY A 1 101 ? -14.518 -8.410 -17.216 1.00 50.66 101 GLY A CA 1
ATOM 792 C C . GLY A 1 101 ? -14.163 -9.869 -17.534 1.00 50.66 101 GLY A C 1
ATOM 793 O O . GLY A 1 101 ? -15.040 -10.663 -17.868 1.00 50.66 101 GLY A O 1
ATOM 794 N N . ARG A 1 102 ? -12.884 -10.253 -17.441 1.00 55.69 102 ARG A N 1
ATOM 795 C CA . ARG A 1 102 ? -12.465 -11.646 -17.605 1.00 55.69 102 ARG A CA 1
ATOM 796 C C . ARG A 1 102 ? -12.670 -12.340 -16.267 1.00 55.69 102 ARG A C 1
ATOM 798 O O . ARG A 1 102 ? -11.847 -12.199 -15.374 1.00 55.69 102 ARG A O 1
ATOM 805 N N . ASN A 1 103 ? -13.759 -13.082 -16.099 1.00 49.81 103 ASN A N 1
ATOM 806 C CA . ASN A 1 103 ? -13.867 -13.986 -14.954 1.00 49.81 103 ASN A CA 1
ATOM 807 C C . ASN A 1 103 ? -12.673 -14.948 -14.983 1.00 49.81 103 ASN A C 1
ATOM 809 O O . ASN A 1 103 ? -12.341 -15.488 -16.036 1.00 49.81 103 ASN A O 1
ATOM 813 N N . SER A 1 104 ? -12.003 -15.124 -13.843 1.00 51.72 104 SER A N 1
ATOM 814 C CA . SER A 1 104 ? -10.934 -16.107 -13.679 1.00 51.72 104 SER A CA 1
ATOM 815 C C . SER A 1 104 ? -11.498 -17.491 -13.984 1.00 51.72 104 SER A C 1
ATOM 817 O O . SER A 1 104 ? -12.192 -18.086 -13.160 1.00 51.72 104 SER A O 1
ATOM 819 N N . LEU A 1 105 ? -11.255 -17.968 -15.199 1.00 48.41 105 LEU A N 1
ATOM 820 C CA . LEU A 1 105 ? -11.577 -19.322 -15.595 1.00 48.41 105 LEU A CA 1
ATOM 821 C C . LEU A 1 105 ? -10.550 -20.250 -14.938 1.00 48.41 105 LEU A C 1
ATOM 823 O O . LEU A 1 105 ? -9.384 -20.223 -15.321 1.00 48.41 105 LEU A O 1
ATOM 827 N N . ILE A 1 106 ? -11.063 -21.082 -14.017 1.00 50.88 106 ILE A N 1
ATOM 828 C CA . ILE A 1 106 ? -10.510 -22.361 -13.524 1.00 50.88 106 ILE A CA 1
ATOM 829 C C . ILE A 1 106 ? -9.484 -22.152 -12.385 1.00 50.88 106 ILE A C 1
ATOM 831 O O . ILE A 1 106 ? -8.539 -21.391 -12.524 1.00 50.88 106 ILE A O 1
ATOM 835 N N . GLU A 1 107 ? -9.688 -22.699 -11.178 1.00 38.66 107 GLU A N 1
ATOM 836 C CA . GLU A 1 107 ? -9.591 -24.142 -10.926 1.00 38.66 107 GLU A CA 1
ATOM 837 C C . GLU A 1 107 ? -10.413 -24.604 -9.700 1.00 38.66 107 GLU A C 1
ATOM 839 O O . GLU A 1 107 ? -9.971 -24.541 -8.560 1.00 38.66 107 GLU A O 1
ATOM 844 N N . ASN A 1 108 ? -11.626 -25.108 -9.953 1.00 41.16 108 ASN A N 1
ATOM 845 C CA . ASN A 1 108 ? -12.158 -26.243 -9.199 1.00 41.16 108 ASN A CA 1
ATOM 846 C C . ASN A 1 108 ? -11.884 -27.471 -10.070 1.00 41.16 108 ASN A C 1
ATOM 848 O O . ASN A 1 108 ? -12.662 -27.773 -10.975 1.00 41.16 108 ASN A O 1
ATOM 852 N N . LYS A 1 109 ? -10.760 -28.146 -9.835 1.00 38.97 109 LYS A N 1
ATOM 853 C CA . LYS A 1 109 ? -10.652 -29.569 -10.143 1.00 38.97 109 LYS A CA 1
ATOM 854 C C . LYS A 1 109 ? -10.651 -30.303 -8.815 1.00 38.97 109 LYS A C 1
ATOM 856 O O . LYS A 1 109 ? -9.686 -30.252 -8.064 1.00 38.97 109 LYS A O 1
ATOM 861 N N . SER A 1 110 ? -11.809 -30.878 -8.529 1.00 39.88 110 SER A N 1
ATOM 86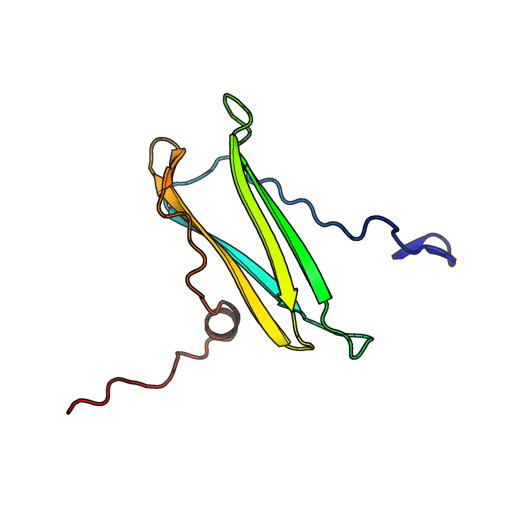2 C CA . SER A 1 110 ? -11.966 -32.025 -7.654 1.00 39.88 110 SER A CA 1
ATOM 863 C C . SER A 1 110 ? -11.007 -33.134 -8.080 1.00 39.88 110 SER A C 1
ATOM 865 O O . SER A 1 110 ? -11.037 -33.514 -9.251 1.00 39.88 110 SER A O 1
ATOM 867 N N . ASP A 1 111 ? -10.235 -33.631 -7.124 1.00 39.69 111 ASP A N 1
ATOM 868 C CA . ASP A 1 111 ? -10.080 -35.060 -6.846 1.00 39.69 111 ASP A CA 1
ATOM 869 C C . ASP A 1 111 ? -10.297 -35.249 -5.337 1.00 39.69 111 ASP A C 1
ATOM 871 O O . ASP A 1 111 ? -9.803 -34.389 -4.565 1.00 39.69 111 ASP A O 1
#

Mean predicted aligned error: 9.41 Å